Protein AF-A0A7Z2ZPT4-F1 (afdb_monomer_lite)

Structure (mmCIF, N/CA/C/O backbone):
data_AF-A0A7Z2ZPT4-F1
#
_entry.id   AF-A0A7Z2ZPT4-F1
#
loop_
_atom_site.group_PDB
_atom_site.id
_atom_site.type_symbol
_atom_site.label_atom_id
_atom_site.label_alt_id
_atom_site.label_comp_id
_atom_site.label_asym_id
_atom_site.label_entity_id
_atom_site.label_seq_id
_atom_site.pdbx_PDB_ins_code
_atom_site.Cartn_x
_atom_site.Cartn_y
_atom_site.Cartn_z
_atom_site.occupancy
_atom_site.B_iso_or_equiv
_atom_site.auth_seq_id
_atom_site.auth_comp_id
_atom_site.auth_asym_id
_atom_site.auth_atom_id
_atom_site.pdbx_PDB_model_num
ATOM 1 N N . MET A 1 1 ? 11.586 6.251 -18.350 1.00 61.16 1 MET A N 1
ATOM 2 C CA . MET A 1 1 ? 10.618 5.181 -18.020 1.00 61.16 1 MET A CA 1
ATOM 3 C C . MET A 1 1 ? 10.522 5.096 -16.502 1.00 61.16 1 MET A C 1
ATOM 5 O O . MET A 1 1 ? 11.558 4.956 -15.868 1.00 61.16 1 MET A O 1
ATOM 9 N N . VAL A 1 2 ? 9.340 5.270 -15.902 1.00 66.19 2 VAL A N 1
ATOM 10 C CA . VAL A 1 2 ? 9.190 5.188 -14.436 1.00 66.19 2 VAL A CA 1
ATOM 11 C C . VAL A 1 2 ? 8.878 3.736 -14.072 1.00 66.19 2 VAL A C 1
ATOM 13 O O . VAL A 1 2 ? 7.795 3.249 -14.387 1.00 66.19 2 VAL A O 1
ATOM 16 N N . LYS A 1 3 ? 9.845 3.033 -13.467 1.00 77.62 3 LYS A N 1
ATOM 17 C CA . LYS A 1 3 ? 9.677 1.644 -13.014 1.00 77.62 3 LYS A CA 1
ATOM 18 C C . LYS A 1 3 ? 9.062 1.629 -11.614 1.00 77.62 3 LYS A C 1
ATOM 20 O O . LYS A 1 3 ? 9.627 2.221 -10.690 1.00 77.62 3 LYS A O 1
ATOM 25 N N . VAL A 1 4 ? 7.915 0.965 -11.471 1.00 83.19 4 VAL A N 1
ATOM 26 C CA . VAL A 1 4 ? 7.317 0.652 -10.165 1.00 83.19 4 VAL A CA 1
ATOM 27 C C . VAL A 1 4 ? 8.170 -0.430 -9.5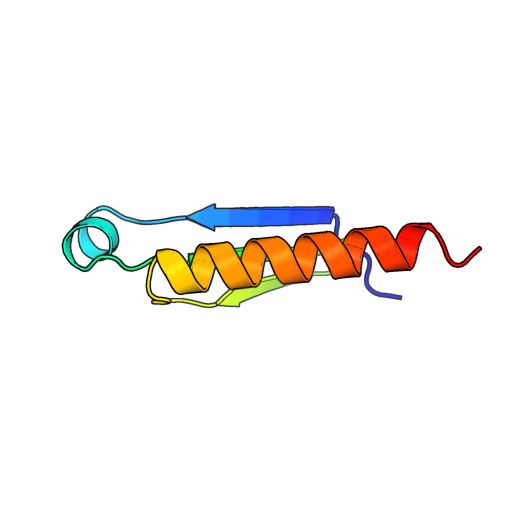11 1.00 83.19 4 VAL A C 1
ATOM 29 O O . VAL A 1 4 ? 8.483 -1.431 -10.145 1.00 83.19 4 VAL A O 1
ATOM 32 N N . GLN A 1 5 ? 8.585 -0.200 -8.269 1.00 85.50 5 GLN A N 1
ATOM 33 C CA . GLN A 1 5 ? 9.386 -1.145 -7.494 1.00 85.50 5 GLN A CA 1
ATOM 34 C C . GLN A 1 5 ? 8.485 -2.038 -6.650 1.00 85.50 5 GLN A C 1
ATOM 36 O O . GLN A 1 5 ? 8.531 -3.256 -6.755 1.00 85.50 5 GLN A O 1
ATOM 41 N N . HIS A 1 6 ? 7.649 -1.423 -5.821 1.00 85.25 6 HIS A N 1
ATOM 42 C CA . HIS A 1 6 ? 6.686 -2.124 -4.989 1.00 85.25 6 HIS A CA 1
ATOM 43 C C . HIS A 1 6 ? 5.492 -1.219 -4.698 1.00 85.25 6 HIS A C 1
ATOM 45 O O . HIS A 1 6 ? 5.557 0.006 -4.843 1.00 85.25 6 HIS A O 1
ATOM 51 N N . VAL A 1 7 ? 4.389 -1.846 -4.302 1.00 89.44 7 VAL A N 1
ATOM 52 C CA . VAL A 1 7 ? 3.175 -1.158 -3.878 1.00 89.44 7 VAL A CA 1
ATOM 53 C C . VAL A 1 7 ? 2.805 -1.649 -2.482 1.00 89.44 7 VAL A C 1
ATOM 55 O O . VAL A 1 7 ? 2.786 -2.853 -2.220 1.00 89.44 7 VAL A O 1
ATOM 58 N N . GLU A 1 8 ? 2.545 -0.716 -1.579 1.00 90.50 8 GLU A N 1
ATOM 59 C CA . GLU A 1 8 ? 2.262 -0.981 -0.171 1.00 90.50 8 GLU A CA 1
ATOM 60 C C . GLU A 1 8 ? 0.843 -0.525 0.154 1.00 90.50 8 GLU A C 1
ATOM 62 O O . GLU A 1 8 ? 0.368 0.492 -0.355 1.00 90.50 8 GLU A O 1
ATOM 67 N N . LEU A 1 9 ? 0.179 -1.273 1.030 1.00 91.38 9 LEU A N 1
ATOM 68 C CA . LEU A 1 9 ? -1.080 -0.870 1.640 1.00 91.38 9 LEU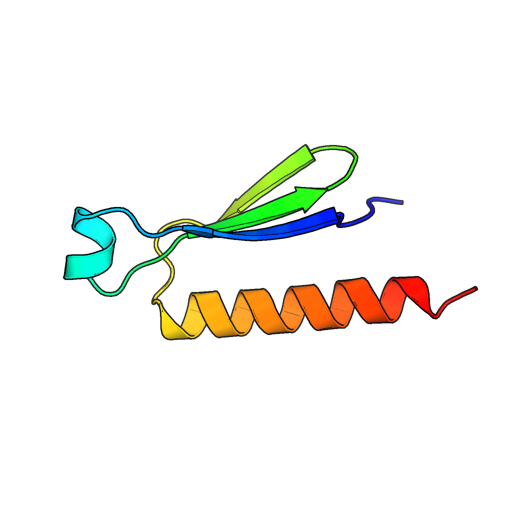 A CA 1
ATOM 69 C C . LEU A 1 9 ? -0.818 -0.525 3.096 1.00 91.38 9 LEU A C 1
ATOM 71 O O . LEU A 1 9 ? -0.330 -1.358 3.862 1.00 91.38 9 LEU A O 1
ATOM 75 N N . THR A 1 10 ? -1.168 0.691 3.491 1.00 89.94 10 THR A N 1
ATOM 76 C CA . THR A 1 10 ? -1.040 1.146 4.876 1.00 89.94 10 THR A CA 1
ATOM 77 C C . THR A 1 10 ? -2.417 1.498 5.413 1.00 89.94 10 THR A C 1
ATOM 79 O O . THR A 1 10 ? -3.283 1.954 4.677 1.00 89.94 10 THR A O 1
ATOM 82 N N . SER A 1 11 ? -2.668 1.249 6.694 1.00 90.88 11 SER A N 1
ATOM 83 C CA . SER A 1 11 ? -3.907 1.691 7.329 1.00 90.88 11 SER A CA 1
ATOM 84 C C . SER A 1 11 ? -3.641 1.965 8.799 1.00 90.88 11 SER A C 1
ATOM 86 O O . SER A 1 11 ? -3.390 1.055 9.602 1.00 90.88 11 SER A O 1
ATOM 88 N N . GLY A 1 12 ? -3.652 3.253 9.135 1.00 90.00 12 GLY A N 1
ATOM 89 C CA . GLY A 1 12 ? -3.499 3.739 10.497 1.00 90.00 12 GLY A CA 1
ATOM 90 C C . GLY A 1 12 ? -4.684 3.358 11.395 1.00 90.00 12 GLY A C 1
ATOM 91 O O . GLY A 1 12 ? -5.752 2.983 10.909 1.00 90.00 12 GLY A O 1
ATOM 92 N N . PRO A 1 13 ? -4.541 3.485 12.724 1.00 89.38 13 PRO A N 1
ATOM 93 C CA . PRO A 1 13 ? -5.559 3.058 13.687 1.00 89.38 13 PRO A CA 1
ATOM 94 C C . PRO A 1 13 ? -6.919 3.750 13.498 1.00 89.38 13 PRO A C 1
ATOM 96 O O . PRO A 1 13 ? -7.957 3.115 13.675 1.00 89.38 13 PRO A O 1
ATOM 99 N N . LEU A 1 14 ? -6.936 5.026 13.094 1.00 90.06 14 LEU A N 1
ATOM 100 C CA . LEU A 1 14 ? -8.179 5.750 12.804 1.00 90.06 14 LEU A CA 1
ATOM 101 C C . LEU A 1 14 ? -8.827 5.283 11.493 1.00 90.06 14 LEU A C 1
ATOM 103 O O . LEU A 1 14 ? -10.039 5.099 11.434 1.00 90.06 14 LEU A O 1
ATOM 107 N N . MET A 1 15 ? -8.014 5.052 10.465 1.00 89.00 15 MET A N 1
ATOM 108 C CA . MET A 1 15 ? -8.477 4.598 9.155 1.00 89.00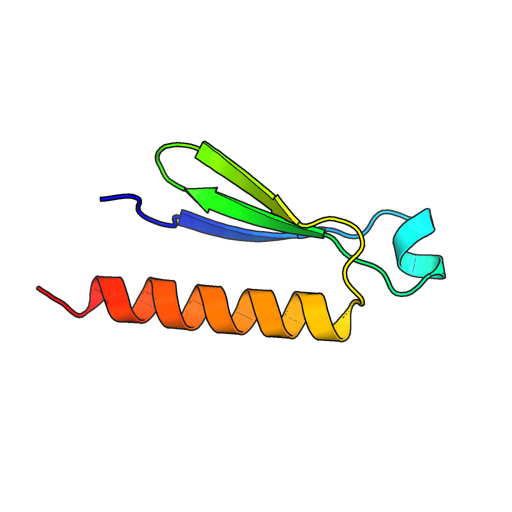 15 MET A CA 1
ATOM 109 C C . MET A 1 15 ? -9.019 3.173 9.219 1.00 89.00 15 MET A C 1
ATOM 111 O O . MET A 1 15 ? -10.096 2.924 8.694 1.00 89.00 15 MET A O 1
ATOM 115 N N . ARG A 1 16 ? -8.390 2.279 9.993 1.00 87.12 16 ARG A N 1
ATOM 116 C CA . ARG A 1 16 ? -8.931 0.941 10.281 1.00 87.12 16 ARG A CA 1
ATOM 117 C C . ARG A 1 16 ? -10.342 0.980 10.864 1.00 87.12 16 ARG A C 1
ATOM 119 O O . ARG A 1 16 ? -11.168 0.168 10.468 1.00 87.12 16 ARG A O 1
ATOM 126 N N . LYS A 1 17 ? -10.634 1.919 11.772 1.00 91.25 17 LYS A N 1
ATOM 127 C CA . LYS A 1 17 ? -11.986 2.086 12.343 1.00 91.25 17 LYS A CA 1
ATOM 128 C C . LYS A 1 17 ? -13.020 2.587 11.332 1.00 91.25 17 LYS A C 1
ATOM 130 O O . LYS A 1 17 ? -14.211 2.471 11.592 1.00 91.25 17 LYS A O 1
ATOM 135 N N . LYS A 1 18 ? -12.569 3.198 10.240 1.00 90.56 18 LYS A N 1
ATOM 136 C CA . LYS A 1 18 ? -13.400 3.753 9.167 1.00 90.56 18 LYS A CA 1
ATOM 137 C C . LYS A 1 18 ? -13.327 2.925 7.885 1.00 90.56 18 LYS A C 1
ATOM 139 O O . LYS A 1 18 ? -13.810 3.383 6.863 1.00 90.56 18 LYS A O 1
ATOM 144 N N . GLU A 1 19 ? -12.697 1.751 7.945 1.00 90.56 19 GLU A N 1
ATOM 145 C CA . GLU A 1 19 ? -12.492 0.871 6.791 1.00 90.56 19 GLU A CA 1
ATOM 146 C C . GLU A 1 19 ? -11.740 1.556 5.637 1.00 90.56 19 GLU A C 1
ATOM 148 O O . GLU A 1 19 ? -11.942 1.240 4.470 1.00 90.56 19 GLU A O 1
ATOM 153 N N . LEU A 1 20 ? -10.829 2.472 5.978 1.00 94.12 20 LEU A N 1
ATOM 154 C CA . LEU A 1 20 ? -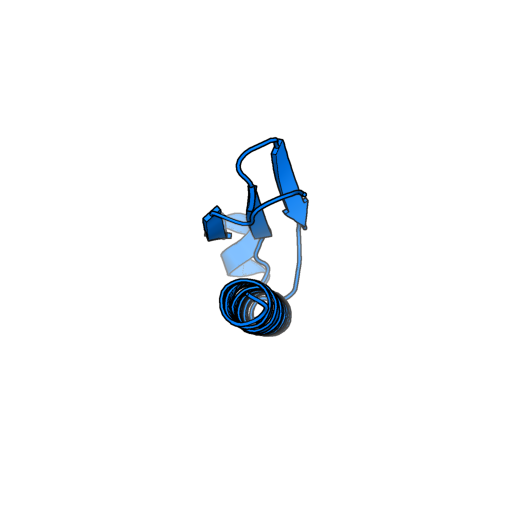9.990 3.206 5.038 1.00 94.12 20 LEU A CA 1
ATOM 155 C C . LEU A 1 20 ? -8.547 2.679 5.022 1.00 94.12 20 LEU A C 1
ATOM 157 O O . LEU A 1 20 ? -8.045 2.125 6.008 1.00 94.12 20 LEU A O 1
ATOM 161 N N . ALA A 1 21 ? -7.858 2.890 3.909 1.00 94.12 21 ALA A N 1
ATOM 162 C CA . ALA A 1 21 ? -6.470 2.533 3.675 1.00 94.12 21 ALA A CA 1
ATOM 163 C C . ALA A 1 21 ? -5.801 3.518 2.705 1.00 94.12 21 ALA A C 1
ATOM 165 O O . ALA A 1 21 ? -6.453 4.230 1.940 1.00 94.12 21 ALA A O 1
ATOM 166 N N . ASP A 1 22 ? -4.477 3.525 2.733 1.00 93.44 22 ASP A N 1
ATOM 167 C CA . ASP A 1 22 ? -3.623 4.254 1.813 1.00 93.44 22 ASP A CA 1
ATOM 168 C C . ASP A 1 22 ? -2.898 3.273 0.904 1.00 93.44 22 ASP A C 1
ATOM 170 O O . ASP A 1 22 ? -2.353 2.267 1.366 1.00 93.44 22 ASP A O 1
ATOM 174 N N . VAL A 1 23 ? -2.836 3.606 -0.380 1.00 94.06 23 VAL A N 1
ATOM 175 C CA . VAL A 1 23 ? -2.010 2.891 -1.353 1.00 94.06 23 VAL A CA 1
ATOM 176 C C . VAL A 1 23 ? -0.760 3.719 -1.600 1.00 94.06 23 VAL A C 1
ATOM 178 O O . VAL A 1 23 ? -0.856 4.859 -2.054 1.00 94.06 23 VAL A O 1
ATOM 181 N N . VAL A 1 24 ? 0.411 3.149 -1.328 1.00 92.69 24 VAL A N 1
ATOM 182 C CA . VAL A 1 24 ? 1.708 3.792 -1.557 1.00 92.69 24 VAL A CA 1
ATOM 183 C C . VAL A 1 24 ? 2.424 3.077 -2.692 1.00 92.69 24 VAL A C 1
ATOM 185 O O . VAL A 1 24 ? 2.744 1.897 -2.614 1.00 92.69 24 VAL A O 1
ATOM 188 N N . ILE A 1 25 ? 2.677 3.809 -3.767 1.00 91.56 25 ILE A N 1
ATOM 189 C CA . ILE A 1 25 ? 3.339 3.338 -4.976 1.00 91.56 25 ILE A CA 1
ATOM 190 C C . ILE A 1 25 ? 4.767 3.851 -4.938 1.00 91.56 25 ILE A C 1
ATOM 192 O O . ILE A 1 25 ? 5.017 5.054 -5.062 1.00 91.56 25 ILE A O 1
ATOM 196 N N . VAL A 1 26 ? 5.712 2.935 -4.782 1.00 90.06 26 VAL A N 1
ATOM 197 C CA . VAL A 1 26 ? 7.131 3.265 -4.753 1.00 90.06 26 VAL A CA 1
ATOM 198 C C . VAL A 1 26 ? 7.721 2.970 -6.118 1.00 90.06 26 VAL A C 1
ATOM 200 O O . VAL A 1 26 ? 7.689 1.841 -6.601 1.00 90.06 26 VAL A O 1
ATOM 203 N N . THR A 1 27 ? 8.271 3.998 -6.753 1.00 88.12 27 THR A N 1
ATOM 204 C CA . THR A 1 27 ? 8.985 3.883 -8.028 1.00 88.12 27 THR A CA 1
ATOM 205 C C . THR A 1 27 ? 10.467 4.181 -7.826 1.00 88.12 27 THR A C 1
ATOM 207 O O . THR A 1 27 ? 10.873 4.653 -6.764 1.00 88.12 27 THR A O 1
ATOM 210 N N . ALA A 1 28 ? 11.297 3.898 -8.830 1.00 84.44 28 ALA A N 1
ATOM 211 C CA . ALA A 1 28 ? 12.726 4.224 -8.777 1.00 84.44 28 ALA A CA 1
ATOM 212 C C . ALA A 1 28 ? 12.996 5.740 -8.680 1.00 84.44 28 ALA A C 1
ATOM 214 O O . ALA A 1 28 ? 14.044 6.147 -8.194 1.00 84.44 28 ALA A O 1
ATOM 215 N N . ALA A 1 29 ? 12.052 6.569 -9.138 1.00 86.44 29 ALA A N 1
ATOM 216 C CA . ALA A 1 29 ? 12.212 8.020 -9.199 1.00 86.44 29 ALA A CA 1
ATOM 217 C C . ALA A 1 29 ? 11.476 8.771 -8.075 1.00 86.44 29 ALA A C 1
ATOM 219 O O . ALA A 1 29 ? 11.888 9.861 -7.691 1.00 86.44 29 ALA A O 1
ATOM 220 N N . THR A 1 30 ? 10.353 8.244 -7.582 1.00 89.31 30 THR A N 1
ATOM 221 C CA . THR A 1 30 ? 9.453 8.958 -6.657 1.00 89.31 30 THR A CA 1
ATOM 222 C C . THR A 1 30 ? 8.484 8.006 -5.953 1.00 89.31 30 THR A C 1
ATOM 224 O O . THR A 1 30 ? 8.235 6.889 -6.415 1.00 89.31 30 THR A O 1
ATOM 227 N N . LYS A 1 31 ? 7.914 8.458 -4.831 1.00 91.38 31 LYS A N 1
ATOM 228 C CA . LYS A 1 31 ? 6.780 7.811 -4.164 1.00 91.38 31 LYS A CA 1
ATOM 229 C C . LYS A 1 31 ? 5.486 8.579 -4.429 1.00 91.38 31 LYS A C 1
ATOM 231 O O . LYS A 1 31 ? 5.455 9.797 -4.284 1.00 91.38 31 LYS A O 1
ATOM 236 N N . HIS A 1 32 ? 4.424 7.858 -4.765 1.00 90.25 32 HIS A N 1
ATOM 237 C CA . HIS A 1 32 ? 3.073 8.399 -4.891 1.00 90.25 32 HIS A CA 1
ATOM 238 C C . HIS A 1 32 ? 2.163 7.724 -3.871 1.00 90.25 32 HIS A C 1
ATOM 240 O O . HIS A 1 32 ? 2.233 6.511 -3.708 1.00 90.25 32 HIS A O 1
ATOM 246 N N . SER A 1 33 ? 1.304 8.484 -3.200 1.00 91.31 33 SER A N 1
ATOM 247 C CA . SER A 1 33 ? 0.338 7.949 -2.242 1.00 91.31 33 SER A CA 1
ATOM 248 C C . SER A 1 33 ? -1.078 8.381 -2.592 1.00 91.31 33 SER A C 1
ATOM 250 O O . SER A 1 33 ? -1.315 9.512 -3.014 1.00 91.31 33 SER A O 1
ATOM 252 N N . ILE A 1 34 ? -2.023 7.463 -2.413 1.00 91.50 34 ILE A N 1
ATOM 253 C CA . ILE A 1 34 ? -3.457 7.726 -2.515 1.00 91.50 34 ILE A CA 1
ATOM 254 C C . ILE A 1 34 ? -4.054 7.448 -1.145 1.00 91.50 34 ILE A C 1
ATOM 256 O O . ILE A 1 34 ? -3.968 6.320 -0.660 1.00 91.50 34 ILE A O 1
ATOM 260 N N . HIS A 1 35 ? -4.622 8.482 -0.531 1.00 92.00 35 HIS A N 1
ATOM 261 C CA . HIS A 1 35 ? -5.067 8.451 0.858 1.00 92.00 35 HIS A CA 1
ATOM 262 C C . HIS A 1 35 ? -6.570 8.233 0.992 1.00 92.00 35 HIS A C 1
ATOM 264 O O . HIS A 1 35 ? -7.342 8.708 0.161 1.00 92.00 35 HIS A O 1
ATOM 270 N N . GLY A 1 36 ? -6.978 7.574 2.080 1.00 90.88 36 GLY A N 1
ATOM 271 C CA . GLY A 1 36 ? -8.389 7.471 2.463 1.00 90.88 36 GLY A CA 1
ATOM 272 C C . GLY A 1 36 ? -9.253 6.676 1.483 1.00 90.88 36 GLY A C 1
ATOM 273 O O . GLY A 1 36 ? -10.438 6.964 1.345 1.00 90.88 36 GLY A O 1
ATOM 274 N N . LEU A 1 37 ? -8.673 5.695 0.793 1.00 93.06 37 LEU A N 1
ATOM 275 C CA . LEU A 1 37 ? -9.430 4.749 -0.020 1.00 93.06 37 LEU A CA 1
ATOM 276 C C . LEU A 1 37 ? -10.179 3.784 0.889 1.00 93.06 37 LEU A C 1
ATOM 278 O O . LEU A 1 37 ? -9.629 3.335 1.890 1.00 93.06 37 LEU A O 1
ATOM 282 N N . GLU A 1 38 ? -11.392 3.396 0.515 1.00 94.12 38 GLU A N 1
ATOM 283 C CA . GLU A 1 38 ? -12.037 2.239 1.135 1.00 94.12 38 GLU A CA 1
ATOM 284 C C . GLU A 1 38 ? -11.140 1.012 0.989 1.00 94.12 38 GLU A C 1
ATOM 286 O O . GLU A 1 38 ? -10.496 0.815 -0.041 1.00 94.12 38 GLU A O 1
ATOM 291 N N . LYS A 1 39 ? -11.077 0.184 2.025 1.00 89.75 39 LYS A N 1
ATOM 292 C CA . LYS A 1 39 ? -10.106 -0.906 2.125 1.00 89.75 39 LYS A CA 1
ATOM 293 C C . LYS A 1 39 ? -10.191 -1.887 0.950 1.00 89.75 39 LYS A C 1
ATOM 295 O O . LYS A 1 39 ? -9.154 -2.265 0.411 1.00 89.75 39 LYS A O 1
ATOM 300 N N . ASP A 1 40 ? -11.403 -2.243 0.528 1.00 91.88 40 ASP A N 1
ATOM 301 C CA . ASP A 1 40 ? -11.632 -3.095 -0.647 1.00 91.88 40 ASP A CA 1
ATOM 302 C C . ASP A 1 40 ? -11.130 -2.426 -1.937 1.00 91.88 40 ASP A C 1
ATOM 304 O O . ASP A 1 40 ? -10.405 -3.017 -2.742 1.00 91.88 40 ASP A O 1
ATOM 308 N N . HIS A 1 41 ? -11.421 -1.133 -2.078 1.00 93.38 41 HIS A N 1
ATOM 309 C CA . HIS A 1 41 ? -11.019 -0.354 -3.238 1.00 93.38 41 HIS A CA 1
ATOM 310 C C . HIS A 1 41 ? -9.496 -0.149 -3.292 1.00 93.38 41 HIS A C 1
ATOM 312 O O . HIS A 1 41 ? -8.892 -0.245 -4.360 1.00 93.38 41 HIS A O 1
ATOM 318 N N . ALA A 1 42 ? -8.851 0.054 -2.142 1.00 93.12 42 ALA A N 1
ATOM 319 C CA . ALA A 1 42 ? -7.401 0.127 -2.008 1.00 93.12 42 ALA A CA 1
ATOM 320 C C . ALA A 1 42 ? -6.734 -1.182 -2.457 1.00 93.12 42 ALA A C 1
ATOM 322 O O . ALA A 1 42 ? -5.750 -1.160 -3.198 1.00 93.12 42 ALA A O 1
ATOM 323 N N . GLU A 1 43 ? -7.308 -2.324 -2.079 1.00 91.00 43 GLU A N 1
ATOM 324 C CA . GLU A 1 43 ? -6.839 -3.645 -2.495 1.00 91.00 43 GLU A CA 1
ATOM 325 C C . GLU A 1 43 ? -7.027 -3.873 -4.004 1.00 91.00 43 GLU A C 1
ATOM 327 O O . GLU A 1 43 ? -6.128 -4.368 -4.690 1.00 91.00 43 GLU A O 1
ATOM 332 N N . ALA A 1 44 ? -8.158 -3.441 -4.567 1.00 93.31 44 ALA A N 1
ATOM 333 C CA . ALA A 1 44 ? -8.400 -3.494 -6.007 1.00 93.31 44 ALA A CA 1
ATOM 334 C C . ALA A 1 44 ? -7.396 -2.636 -6.794 1.00 93.31 44 ALA A C 1
ATOM 336 O O . ALA A 1 44 ? -6.857 -3.081 -7.811 1.00 93.31 44 ALA A O 1
ATOM 337 N N . VAL A 1 45 ? -7.105 -1.426 -6.314 1.00 91.62 45 VAL A N 1
ATOM 338 C CA . VAL A 1 45 ? -6.095 -0.535 -6.899 1.00 91.62 45 VAL A CA 1
ATOM 339 C C . VAL A 1 45 ? -4.706 -1.170 -6.818 1.00 91.62 45 VAL A C 1
ATOM 341 O O . VAL A 1 45 ? -4.004 -1.211 -7.830 1.00 91.62 45 VAL A O 1
ATOM 344 N N . GLN A 1 46 ? -4.336 -1.740 -5.668 1.00 89.88 46 GLN A N 1
ATOM 345 C CA . GLN A 1 46 ? -3.072 -2.456 -5.489 1.00 89.88 46 GLN A CA 1
ATOM 346 C C . GLN A 1 46 ? -2.913 -3.581 -6.524 1.00 89.88 46 GLN A C 1
ATOM 348 O O . GLN A 1 46 ? -1.891 -3.650 -7.210 1.00 89.88 46 GLN A O 1
ATOM 353 N N . ARG A 1 47 ? -3.942 -4.425 -6.691 1.00 90.19 47 ARG A N 1
ATOM 354 C CA . ARG A 1 47 ? -3.946 -5.516 -7.681 1.00 90.19 47 ARG A CA 1
ATOM 355 C C . ARG A 1 47 ? -3.772 -5.000 -9.104 1.00 90.19 47 ARG A C 1
ATOM 357 O O . ARG A 1 47 ? -2.964 -5.540 -9.853 1.00 90.19 47 ARG A O 1
ATOM 364 N N . ARG A 1 48 ? -4.500 -3.947 -9.485 1.00 91.25 48 ARG A N 1
ATOM 365 C CA . ARG A 1 48 ? -4.403 -3.351 -10.828 1.00 91.25 48 ARG A CA 1
ATOM 366 C C . ARG A 1 48 ? -3.000 -2.827 -11.113 1.00 91.25 48 ARG A C 1
ATOM 368 O O . ARG A 1 48 ? -2.457 -3.096 -12.180 1.00 91.25 48 ARG A O 1
ATOM 375 N N . ILE A 1 49 ? -2.403 -2.128 -10.149 1.00 88.25 49 ILE A N 1
ATOM 376 C CA . ILE A 1 49 ? -1.041 -1.600 -10.271 1.00 88.25 49 ILE A CA 1
ATOM 377 C C . ILE A 1 49 ? -0.034 -2.744 -10.380 1.00 88.25 49 ILE A C 1
ATOM 379 O O . ILE A 1 49 ? 0.859 -2.670 -11.217 1.00 88.25 49 ILE A O 1
ATOM 383 N N . ALA A 1 50 ? -0.196 -3.816 -9.601 1.00 84.50 50 ALA A N 1
ATOM 384 C CA . ALA A 1 50 ? 0.665 -4.994 -9.688 1.00 84.50 50 ALA A CA 1
ATOM 385 C C . ALA A 1 50 ? 0.590 -5.669 -11.069 1.00 84.50 50 ALA A C 1
ATOM 387 O O . ALA A 1 50 ? 1.623 -6.015 -11.639 1.00 84.50 50 ALA A O 1
ATOM 388 N N . VAL A 1 51 ? -0.612 -5.801 -11.644 1.00 86.25 51 VAL A N 1
ATOM 389 C CA . VAL A 1 51 ? -0.795 -6.335 -13.004 1.00 86.25 51 VAL A CA 1
ATOM 390 C C . VAL A 1 51 ? -0.105 -5.441 -14.033 1.00 86.25 51 VAL A C 1
ATOM 392 O O . VAL A 1 51 ? 0.658 -5.937 -14.853 1.00 86.25 51 VAL A O 1
ATOM 395 N N . TRP A 1 52 ? -0.314 -4.125 -13.977 1.00 85.06 52 TRP A N 1
ATOM 396 C 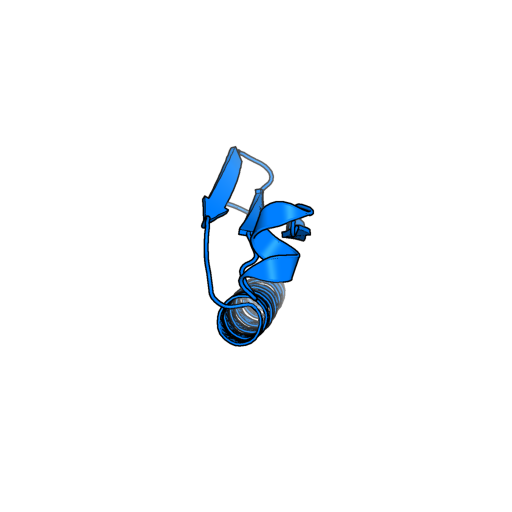CA . TRP A 1 52 ? 0.327 -3.193 -14.910 1.00 85.06 52 TRP A CA 1
ATOM 397 C C . TRP A 1 52 ? 1.846 -3.144 -14.762 1.00 85.06 52 TRP A C 1
ATOM 399 O O . TRP A 1 52 ? 2.549 -3.023 -15.763 1.00 85.06 52 TRP A O 1
ATOM 409 N N . ALA A 1 53 ? 2.356 -3.254 -13.535 1.00 81.38 53 ALA A N 1
ATOM 410 C CA . ALA A 1 53 ? 3.786 -3.335 -13.277 1.00 81.38 53 ALA A CA 1
ATOM 411 C C . ALA A 1 53 ? 4.379 -4.593 -13.919 1.00 81.38 53 ALA A C 1
ATOM 413 O O . ALA A 1 53 ? 5.366 -4.477 -14.637 1.00 81.38 53 ALA A O 1
ATOM 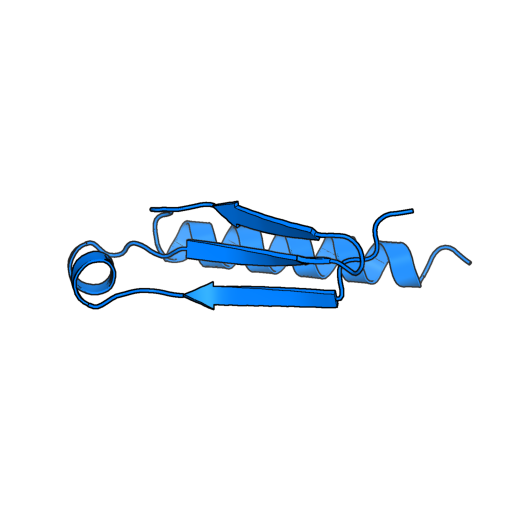414 N N . ARG A 1 54 ? 3.724 -5.752 -13.750 1.00 74.94 54 ARG A N 1
ATOM 415 C CA . ARG A 1 54 ? 4.143 -7.021 -14.361 1.00 74.94 54 ARG A CA 1
ATOM 416 C C . ARG A 1 54 ? 4.097 -6.982 -15.889 1.00 74.94 54 ARG A C 1
ATOM 418 O O . ARG A 1 54 ? 5.037 -7.430 -16.526 1.00 74.94 54 ARG A O 1
ATOM 425 N N . VAL A 1 55 ? 3.033 -6.432 -16.478 1.00 65.75 55 VAL A N 1
ATOM 426 C CA . VAL A 1 55 ? 2.886 -6.347 -17.945 1.00 65.75 55 VAL A CA 1
ATOM 427 C C . VAL A 1 55 ? 4.004 -5.510 -18.577 1.00 65.75 55 VAL A C 1
ATOM 429 O O . VAL A 1 55 ? 4.454 -5.833 -19.666 1.00 65.75 55 VAL A O 1
ATOM 432 N N . ARG A 1 56 ? 4.517 -4.478 -17.893 1.00 58.97 56 ARG A N 1
ATOM 433 C CA . ARG A 1 56 ? 5.669 -3.706 -18.399 1.00 58.97 56 ARG A CA 1
ATOM 434 C C . ARG A 1 56 ? 7.012 -4.431 -18.295 1.00 58.97 56 ARG A C 1
ATOM 436 O O . ARG A 1 56 ? 7.969 -3.939 -18.881 1.00 58.97 56 ARG A O 1
ATOM 443 N N . GLU A 1 57 ? 7.116 -5.520 -17.535 1.00 59.03 57 GLU A N 1
ATOM 444 C CA . GLU A 1 57 ? 8.347 -6.323 -17.480 1.00 59.03 57 GLU A CA 1
ATOM 445 C C . GLU A 1 57 ? 8.447 -7.323 -18.642 1.00 59.03 57 GLU A C 1
ATOM 447 O O . GLU A 1 57 ? 9.552 -7.757 -18.946 1.00 59.03 57 GLU A O 1
ATOM 452 N N . ASP A 1 58 ? 7.328 -7.644 -19.303 1.00 56.84 58 ASP A N 1
ATOM 453 C CA . ASP A 1 58 ? 7.250 -8.632 -20.395 1.00 56.84 58 ASP A CA 1
ATOM 454 C C . ASP A 1 58 ? 7.444 -8.016 -21.801 1.00 56.84 58 ASP A C 1
ATOM 456 O O . ASP A 1 58 ? 7.596 -8.736 -22.779 1.00 56.84 58 ASP A O 1
ATOM 460 N N . ASP A 1 59 ? 7.461 -6.683 -21.915 1.00 52.78 59 ASP A N 1
ATOM 461 C CA . ASP A 1 59 ? 7.536 -5.940 -23.188 1.00 52.78 59 ASP A CA 1
ATOM 462 C C . ASP A 1 59 ? 9.005 -5.616 -23.572 1.00 52.78 59 ASP A C 1
ATOM 464 O O . ASP A 1 59 ? 9.394 -4.445 -23.650 1.00 52.78 59 ASP A O 1
ATOM 468 N N . VAL A 1 60 ? 9.848 -6.656 -23.724 1.00 51.47 60 VAL A N 1
ATOM 469 C CA . VAL A 1 60 ? 11.260 -6.556 -24.182 1.00 51.47 60 VAL A CA 1
ATOM 470 C C . VAL A 1 60 ? 11.438 -6.969 -25.637 1.00 51.47 60 VAL A C 1
ATOM 472 O O . VAL A 1 60 ? 10.805 -7.961 -26.059 1.00 51.47 60 VAL A O 1
#

Organism: NCBI:txid2728023

Foldseek 3Di:
DWAFDAKDKAADPVLVVVQFIKIWTDTPVDIDIDGGHRNVVSVVVRVVVVVVNVVVVPPD

Radius of gyration: 12.65 Å; chains: 1; bounding box: 26×18×38 Å

InterPro domains:
  IPR005182 YdbS-like, PH domain [PF03703] (2-49)

Sequence (60 aa):
MVKVQHVELTSGPLMRKKELADVVIVTAATKHSIHGLEKDHAEAVQRRIAVWARVREDDV

Secondary structure (DSSP, 8-state):
---EEEEEEE--HHHHHTTEEEEEEEESS-EEEEEEEEHHHHHHHHHHHHHHHHHTTS--

pLDDT: mean 85.37, std 11.12, range [51.47, 94.12]